Protein AF-B9TQL4-F1 (afdb_monomer_lite)

Foldseek 3Di:
DDKDWLVRQCVVVVHDSVVSVVVVVVCVVLQQKDFPAAPPADPPGRHTTMMDGDPDVVSVVVVVVVVPPDPPPPDDPPPPPCDVVNVVVVDPDDDDDADPVRPPDDDDDDPDDDWDDPVCCVVPNTDPVVVVPD

Sequence (134 aa):
MHEMLADEITWFLKFSPSGARKYIRDLREAGVIELARYVEGTATYLGKAVYQLTPDPERIAAFLAAIAQPKREGAPPRKERPGLREQAMAGSGRHFHILADDTHYAIRVNRGPVMRDPLVAALFGSAPSQQKAE

Structure (mmCIF, N/CA/C/O backbone):
data_AF-B9TQL4-F1
#
_entry.id   AF-B9TQL4-F1
#
loop_
_atom_site.group_PDB
_atom_site.id
_atom_site.type_symbol
_atom_site.label_atom_id
_atom_site.label_alt_id
_atom_site.label_comp_id
_atom_site.label_asym_id
_atom_site.label_entity_id
_atom_site.label_seq_id
_atom_site.pdbx_PDB_ins_code
_atom_site.Cartn_x
_atom_site.Cartn_y
_atom_site.Cartn_z
_atom_site.occupancy
_atom_site.B_iso_or_equiv
_atom_site.auth_seq_id
_atom_site.auth_comp_id
_atom_site.auth_asym_id
_atom_site.auth_atom_id
_atom_site.pdbx_PDB_model_num
ATOM 1 N N . MET A 1 1 ? -19.775 -2.002 7.266 1.00 65.19 1 MET A N 1
ATOM 2 C CA . MET A 1 1 ? -18.305 -2.156 7.206 1.00 65.19 1 MET A CA 1
ATOM 3 C C . MET A 1 1 ? -17.845 -1.481 5.924 1.00 65.19 1 MET A C 1
ATOM 5 O O . MET A 1 1 ? -18.524 -1.666 4.923 1.00 65.19 1 MET A O 1
ATOM 9 N N . HIS A 1 2 ? -16.830 -0.613 5.960 1.00 83.12 2 HIS A N 1
ATOM 10 C CA . HIS A 1 2 ? -16.395 0.127 4.767 1.00 83.12 2 HIS A CA 1
ATOM 11 C C . HIS A 1 2 ? -15.312 -0.678 4.043 1.00 83.12 2 HIS A C 1
ATOM 13 O O . HIS A 1 2 ? -14.334 -1.090 4.669 1.00 83.12 2 HIS A O 1
ATOM 19 N N . GLU A 1 3 ? -15.517 -0.923 2.755 1.00 93.25 3 GLU A N 1
ATOM 20 C CA . GLU A 1 3 ? -14.587 -1.641 1.886 1.00 93.25 3 GLU A CA 1
ATOM 21 C C . GLU A 1 3 ? -13.945 -0.655 0.914 1.00 93.25 3 GLU A C 1
ATOM 23 O O . GLU A 1 3 ? -14.601 0.288 0.477 1.00 93.25 3 GLU A O 1
ATOM 28 N N . MET A 1 4 ? -12.674 -0.868 0.577 1.00 94.75 4 MET A N 1
ATOM 29 C CA . MET A 1 4 ? -11.937 -0.010 -0.351 1.00 94.75 4 MET A CA 1
ATOM 30 C C . MET A 1 4 ? -11.020 -0.819 -1.264 1.00 94.75 4 MET A C 1
ATOM 32 O O . MET A 1 4 ? -10.344 -1.758 -0.833 1.00 94.75 4 MET A O 1
ATOM 36 N N . LEU A 1 5 ? -10.946 -0.418 -2.528 1.00 94.69 5 LEU A N 1
ATOM 37 C 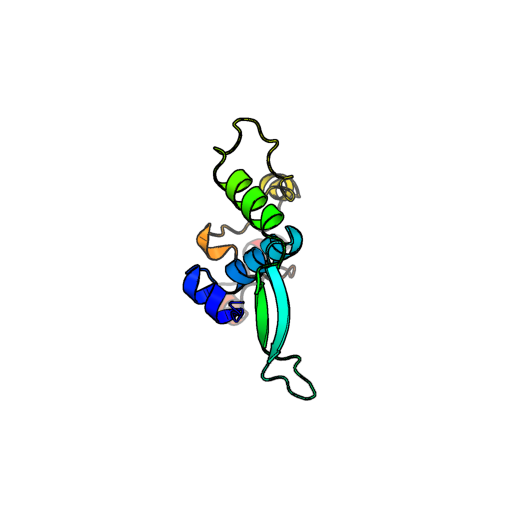CA . LEU A 1 5 ? -9.991 -0.940 -3.500 1.00 94.69 5 LEU A CA 1
ATOM 38 C C . LEU A 1 5 ? -8.566 -0.478 -3.176 1.00 94.69 5 LEU A C 1
ATOM 40 O O . LEU A 1 5 ? -8.340 0.612 -2.649 1.00 94.69 5 LEU A O 1
ATOM 44 N N . ALA A 1 6 ? -7.576 -1.274 -3.584 1.00 90.50 6 ALA A N 1
ATOM 45 C CA . ALA A 1 6 ? -6.167 -0.877 -3.505 1.00 90.50 6 ALA A CA 1
ATOM 46 C C . ALA A 1 6 ? -5.892 0.484 -4.186 1.00 90.50 6 ALA A C 1
ATOM 48 O O . ALA A 1 6 ? -5.104 1.288 -3.680 1.00 90.50 6 ALA A O 1
ATOM 49 N N . ASP A 1 7 ? -6.561 0.751 -5.309 1.00 89.94 7 ASP A N 1
ATOM 50 C CA . ASP A 1 7 ? -6.417 1.997 -6.068 1.00 89.94 7 ASP A CA 1
ATOM 51 C C . ASP A 1 7 ? -7.049 3.187 -5.333 1.00 89.94 7 ASP A C 1
ATOM 53 O O . ASP A 1 7 ? -6.467 4.269 -5.294 1.00 89.94 7 ASP A O 1
ATOM 57 N N . GLU A 1 8 ? -8.187 2.980 -4.666 1.00 92.62 8 GLU A N 1
ATOM 58 C CA . GLU A 1 8 ? -8.825 4.007 -3.835 1.00 92.62 8 GLU A CA 1
ATOM 59 C C . GLU A 1 8 ? -7.946 4.349 -2.633 1.00 92.62 8 GLU A C 1
ATOM 61 O O . GLU A 1 8 ? -7.695 5.521 -2.365 1.00 92.62 8 GLU A O 1
ATOM 66 N N . ILE A 1 9 ? -7.393 3.340 -1.952 1.00 90.75 9 ILE A N 1
ATOM 67 C CA . ILE A 1 9 ? -6.428 3.549 -0.862 1.00 90.75 9 ILE A CA 1
ATOM 68 C C . ILE A 1 9 ? -5.225 4.359 -1.365 1.00 90.75 9 ILE A C 1
ATOM 70 O O . ILE A 1 9 ? -4.780 5.291 -0.697 1.00 90.75 9 ILE A O 1
ATOM 74 N N . THR A 1 10 ? -4.719 4.043 -2.560 1.00 90.88 10 THR A N 1
ATOM 75 C CA . THR A 1 10 ? -3.618 4.787 -3.192 1.00 90.88 10 THR A CA 1
ATOM 76 C C . THR A 1 10 ? -3.990 6.255 -3.409 1.00 90.88 10 THR A C 1
ATOM 78 O O . THR A 1 10 ? -3.221 7.144 -3.037 1.00 90.88 10 THR A O 1
ATOM 81 N N . TRP A 1 11 ? -5.182 6.503 -3.959 1.00 90.94 11 TRP A N 1
ATOM 82 C CA . TRP A 1 11 ? -5.719 7.840 -4.199 1.00 90.94 11 TRP A CA 1
ATOM 83 C C . TRP A 1 11 ? -5.858 8.649 -2.903 1.00 90.94 11 TRP A C 1
ATOM 85 O O . TRP A 1 11 ? -5.362 9.774 -2.824 1.00 90.94 11 TRP A O 1
ATOM 95 N N . PHE A 1 12 ? -6.456 8.067 -1.859 1.00 89.38 12 PHE A N 1
ATOM 96 C CA . PHE A 1 12 ? -6.656 8.736 -0.569 1.00 89.38 12 PHE A CA 1
ATOM 97 C C . PHE A 1 12 ? -5.345 9.074 0.140 1.00 89.38 12 PHE A C 1
ATOM 99 O O . PHE A 1 12 ? -5.209 10.165 0.693 1.00 89.38 12 PHE A O 1
ATOM 106 N N . LEU A 1 13 ? -4.364 8.170 0.098 1.00 86.50 13 LEU A N 1
ATOM 107 C CA . LEU A 1 13 ? -3.054 8.400 0.709 1.00 86.50 13 LEU A CA 1
ATOM 108 C C . LEU A 1 13 ? -2.201 9.409 -0.070 1.00 86.50 13 LEU A C 1
ATOM 110 O O . LEU A 1 13 ? -1.188 9.865 0.456 1.00 86.50 13 LEU A O 1
ATOM 114 N N . LYS A 1 14 ? -2.581 9.748 -1.313 1.00 89.44 14 LYS A N 1
ATOM 115 C CA . LYS A 1 14 ? -1.763 10.540 -2.251 1.00 89.44 14 LYS A CA 1
ATOM 116 C C . LYS A 1 14 ? -0.360 9.949 -2.430 1.00 89.44 14 LYS A C 1
ATOM 118 O O . LYS A 1 14 ? 0.624 10.666 -2.597 1.00 89.44 14 LYS A O 1
ATOM 123 N N . PHE A 1 15 ? -0.265 8.624 -2.353 1.00 81.81 15 PHE A N 1
ATOM 124 C CA . PHE A 1 15 ? 0.983 7.887 -2.516 1.00 81.81 15 PHE A CA 1
ATOM 125 C C . PHE A 1 15 ? 1.141 7.416 -3.959 1.00 81.81 15 PHE A C 1
ATOM 127 O O . PHE A 1 15 ? 0.174 7.275 -4.704 1.00 81.81 15 PHE A O 1
ATOM 134 N N . SER A 1 16 ? 2.378 7.096 -4.343 1.00 85.75 16 SER A N 1
ATOM 135 C CA . SER A 1 16 ? 2.606 6.312 -5.556 1.00 85.75 16 SER A CA 1
ATOM 136 C C . SER A 1 16 ? 1.999 4.904 -5.405 1.00 85.75 16 SER A C 1
ATOM 138 O O . SER A 1 16 ? 1.927 4.387 -4.282 1.00 85.75 16 SER A O 1
ATOM 140 N N . PRO A 1 17 ? 1.646 4.210 -6.505 1.00 83.56 17 PRO A N 1
ATOM 141 C CA . PRO A 1 17 ? 1.106 2.847 -6.435 1.00 83.56 17 PRO A CA 1
ATOM 142 C C . PRO A 1 17 ? 2.017 1.862 -5.682 1.00 83.56 17 PRO A C 1
ATOM 144 O O . PRO A 1 17 ? 1.564 0.972 -4.963 1.00 83.56 17 PRO A O 1
ATOM 147 N N . SER A 1 18 ? 3.338 2.020 -5.801 1.00 82.38 18 SER A N 1
ATOM 148 C CA . SER A 1 18 ? 4.306 1.205 -5.056 1.00 82.38 18 SER A CA 1
ATOM 149 C C . SER A 1 18 ? 4.337 1.547 -3.563 1.00 82.38 18 SER A C 1
ATOM 151 O O . SER A 1 18 ? 4.403 0.632 -2.738 1.00 82.38 18 SER A O 1
ATOM 153 N N . GLY A 1 19 ? 4.246 2.833 -3.209 1.00 84.56 19 GLY A N 1
ATOM 154 C CA . GLY A 1 19 ? 4.144 3.284 -1.820 1.00 84.56 19 GLY A CA 1
ATOM 155 C C . GLY A 1 19 ? 2.876 2.768 -1.143 1.00 84.56 19 GLY A C 1
ATOM 156 O O . GLY A 1 19 ? 2.948 2.195 -0.056 1.00 84.56 19 GLY A O 1
ATOM 157 N N . ALA A 1 20 ? 1.735 2.868 -1.824 1.00 89.19 20 ALA A N 1
ATOM 158 C CA . ALA A 1 20 ? 0.464 2.356 -1.330 1.00 89.19 20 ALA A CA 1
ATOM 159 C C . ALA A 1 20 ? 0.487 0.833 -1.133 1.00 89.19 20 ALA A C 1
ATOM 161 O O . ALA A 1 20 ? 0.076 0.358 -0.081 1.00 89.19 20 ALA A O 1
ATOM 162 N N . ARG A 1 21 ? 1.064 0.053 -2.063 1.00 90.81 21 ARG A N 1
ATOM 163 C CA . ARG A 1 21 ? 1.235 -1.405 -1.878 1.00 90.81 21 ARG A CA 1
ATOM 164 C C . ARG A 1 21 ? 2.057 -1.753 -0.638 1.00 90.81 21 ARG A C 1
ATOM 166 O O . ARG A 1 21 ? 1.704 -2.682 0.087 1.00 90.81 21 ARG A O 1
ATOM 173 N N . LYS A 1 22 ? 3.149 -1.021 -0.388 1.00 90.19 22 LYS A N 1
ATOM 174 C CA . LYS A 1 22 ? 3.955 -1.195 0.829 1.00 90.19 22 LYS A CA 1
ATOM 175 C C . LYS A 1 22 ? 3.133 -0.869 2.074 1.00 90.19 22 LYS A C 1
ATOM 177 O O . LYS A 1 22 ? 3.161 -1.639 3.023 1.00 90.19 22 LYS A O 1
ATOM 182 N N . TYR A 1 23 ? 2.387 0.229 2.043 1.00 90.12 23 TYR A N 1
ATOM 183 C CA . TYR A 1 23 ? 1.564 0.657 3.166 1.00 90.12 23 TYR A CA 1
ATOM 184 C C . TYR A 1 23 ? 0.431 -0.331 3.472 1.00 90.12 23 TYR A C 1
ATOM 186 O O . TYR A 1 23 ? 0.258 -0.730 4.617 1.00 90.12 23 TYR A O 1
ATOM 194 N N . ILE A 1 24 ? -0.270 -0.816 2.444 1.00 92.94 24 ILE A N 1
ATOM 195 C CA . ILE A 1 24 ? -1.284 -1.871 2.554 1.00 92.94 24 ILE A CA 1
ATOM 196 C C . ILE A 1 24 ? -0.675 -3.134 3.170 1.00 92.94 24 ILE A C 1
ATOM 198 O O . ILE A 1 24 ? -1.274 -3.723 4.064 1.00 92.94 24 ILE A O 1
ATOM 202 N N . ARG A 1 25 ? 0.524 -3.552 2.738 1.00 92.44 25 ARG A N 1
ATOM 203 C CA . ARG A 1 25 ? 1.207 -4.701 3.348 1.00 92.44 25 ARG A CA 1
ATOM 204 C C . ARG A 1 25 ? 1.491 -4.462 4.831 1.00 92.44 25 ARG A C 1
ATOM 206 O O . ARG A 1 25 ? 1.157 -5.324 5.632 1.00 92.44 25 ARG A O 1
ATOM 213 N N . ASP A 1 26 ? 2.058 -3.313 5.188 1.00 90.69 26 ASP A N 1
ATOM 214 C CA . ASP A 1 26 ? 2.398 -2.990 6.577 1.00 90.69 26 ASP A CA 1
ATOM 215 C C . ASP A 1 26 ? 1.119 -2.940 7.463 1.00 90.69 26 ASP A C 1
ATOM 217 O O . ASP A 1 26 ? 1.118 -3.464 8.577 1.00 90.69 26 ASP A O 1
ATOM 221 N N . LEU A 1 27 ? -0.008 -2.414 6.955 1.00 92.12 27 LEU A N 1
ATOM 222 C CA . LEU A 1 27 ? -1.312 -2.440 7.645 1.00 92.12 27 LEU A CA 1
ATOM 223 C C . LEU A 1 27 ? -1.887 -3.858 7.802 1.00 92.12 27 LEU A C 1
ATOM 225 O O . LEU A 1 27 ? -2.498 -4.165 8.828 1.00 92.12 27 LEU A O 1
ATOM 229 N N . ARG A 1 28 ? -1.696 -4.727 6.801 1.00 93.81 28 ARG A N 1
ATOM 230 C CA . ARG A 1 28 ? -2.089 -6.143 6.878 1.00 93.81 28 ARG A CA 1
ATOM 231 C C . ARG A 1 28 ? -1.236 -6.920 7.870 1.00 93.81 28 ARG A C 1
ATOM 233 O O . ARG A 1 28 ? -1.774 -7.724 8.617 1.00 93.81 28 ARG A O 1
ATOM 240 N N . GLU A 1 29 ? 0.073 -6.677 7.896 1.00 90.50 29 GLU A N 1
ATOM 241 C CA . GLU A 1 29 ? 0.992 -7.284 8.869 1.00 90.50 29 GLU A CA 1
ATOM 242 C C . GLU A 1 29 ? 0.641 -6.868 10.306 1.00 90.50 29 GLU A C 1
ATOM 244 O O . GLU A 1 29 ? 0.706 -7.690 11.216 1.00 90.50 29 GLU A O 1
ATOM 249 N N . ALA A 1 30 ? 0.188 -5.626 10.509 1.00 89.44 30 ALA A N 1
ATOM 250 C CA . ALA A 1 30 ? -0.343 -5.162 11.792 1.00 89.44 30 ALA A CA 1
ATOM 251 C C . ALA A 1 30 ? -1.736 -5.746 12.137 1.00 89.44 30 ALA A C 1
ATOM 253 O O . ALA A 1 30 ? -2.205 -5.619 13.270 1.00 89.44 30 ALA A O 1
ATOM 254 N N . GLY A 1 31 ? -2.409 -6.391 11.178 1.00 92.62 31 GLY A N 1
ATOM 255 C CA . GLY A 1 31 ? -3.767 -6.920 11.327 1.00 92.62 31 GLY A CA 1
ATOM 256 C C . GLY A 1 31 ? -4.848 -5.841 11.414 1.00 92.62 31 GLY A C 1
ATOM 257 O O . GLY A 1 31 ? -5.927 -6.109 11.921 1.00 92.62 31 GLY A O 1
ATOM 258 N N . VAL A 1 32 ? -4.564 -4.613 10.969 1.00 93.94 32 VAL A N 1
ATOM 259 C CA . VAL A 1 32 ? -5.522 -3.490 11.003 1.00 93.94 32 VAL A CA 1
ATOM 260 C C . VAL A 1 32 ? -6.506 -3.581 9.840 1.00 93.94 32 VAL A C 1
ATOM 262 O O . VAL A 1 32 ? -7.664 -3.187 9.968 1.00 93.94 32 VAL A O 1
ATOM 265 N N . ILE A 1 33 ? -6.042 -4.112 8.706 1.00 94.75 33 ILE A N 1
ATOM 266 C CA . ILE A 1 33 ? -6.864 -4.369 7.525 1.00 94.75 33 ILE A CA 1
ATOM 267 C C . ILE A 1 33 ? -6.740 -5.823 7.083 1.00 94.75 33 ILE A C 1
ATOM 269 O O . ILE A 1 33 ? -5.694 -6.461 7.231 1.00 94.75 33 ILE A O 1
ATOM 273 N N . GLU A 1 34 ? -7.791 -6.312 6.446 1.00 95.00 34 GLU A N 1
ATOM 274 C CA . GLU A 1 34 ? -7.897 -7.664 5.917 1.00 95.00 34 GLU A CA 1
ATOM 275 C C . GLU A 1 34 ? -8.269 -7.618 4.433 1.00 95.00 34 GLU A C 1
ATOM 277 O O . GLU A 1 34 ? -8.890 -6.667 3.955 1.00 95.00 34 GLU A O 1
ATOM 282 N N . LEU A 1 35 ? -7.848 -8.640 3.683 1.00 95.00 35 LEU A N 1
ATOM 283 C CA . LEU A 1 35 ? -8.265 -8.803 2.291 1.00 95.00 35 LEU A CA 1
ATOM 284 C C . LEU A 1 35 ? -9.689 -9.364 2.297 1.00 95.00 35 LEU A C 1
ATOM 286 O O . LEU A 1 35 ? -9.878 -10.510 2.692 1.00 95.00 35 LEU A O 1
ATOM 290 N N . ALA A 1 36 ? -10.661 -8.566 1.861 1.00 94.12 36 ALA A N 1
ATOM 291 C CA . ALA A 1 36 ? -12.065 -8.959 1.839 1.00 94.12 36 ALA A CA 1
ATOM 292 C C . ALA A 1 36 ? -12.361 -9.884 0.652 1.00 94.12 36 ALA A C 1
ATOM 294 O O . ALA A 1 36 ? -12.923 -10.964 0.817 1.00 94.12 36 ALA A O 1
ATOM 295 N N . ARG A 1 37 ? -11.974 -9.464 -0.559 1.00 93.62 37 ARG A N 1
ATOM 296 C CA . ARG A 1 37 ? -12.163 -10.230 -1.801 1.00 93.62 37 ARG A CA 1
ATOM 297 C C . ARG A 1 37 ? -11.342 -9.656 -2.951 1.00 93.62 37 ARG A C 1
ATOM 299 O O . ARG A 1 37 ? -10.778 -8.568 -2.847 1.00 93.62 37 ARG A O 1
ATOM 306 N N . TYR A 1 38 ? -11.336 -10.375 -4.067 1.00 94.69 38 TYR A N 1
ATOM 307 C CA . TYR A 1 38 ? -10.965 -9.825 -5.366 1.00 94.69 38 TYR A CA 1
ATOM 308 C C . TYR A 1 38 ? -12.220 -9.544 -6.197 1.00 94.69 38 TYR A C 1
ATOM 310 O O . TYR A 1 38 ? -13.196 -10.289 -6.118 1.00 94.69 38 TYR A O 1
ATOM 318 N N . VAL A 1 39 ? -12.193 -8.473 -6.989 1.00 92.94 39 VAL A N 1
ATOM 319 C CA . VAL A 1 39 ? -13.258 -8.105 -7.938 1.00 92.94 39 VAL A CA 1
ATOM 320 C C . VAL A 1 39 ? -12.694 -7.964 -9.349 1.00 92.94 39 VAL A C 1
ATOM 322 O O . VAL A 1 39 ? -11.498 -7.745 -9.515 1.00 92.94 39 VAL A O 1
ATOM 325 N N . GLU A 1 40 ? -13.547 -8.082 -10.370 1.00 90.56 40 GLU A N 1
ATOM 326 C CA . GLU A 1 40 ? -13.158 -7.922 -11.787 1.00 90.56 40 GLU A CA 1
ATOM 327 C C . GLU A 1 40 ? -12.041 -8.888 -12.239 1.00 90.56 40 GLU A C 1
ATOM 329 O O . GLU A 1 40 ? -11.216 -8.572 -13.098 1.00 90.56 40 GLU A O 1
ATOM 334 N N . GLY A 1 41 ? -11.994 -10.079 -11.634 1.00 87.88 41 GLY A N 1
ATOM 335 C CA . GLY A 1 41 ? -11.098 -11.150 -12.057 1.00 87.88 41 GLY A CA 1
ATOM 336 C C . GLY A 1 41 ? -11.522 -11.764 -13.393 1.00 87.88 41 GLY A C 1
ATOM 337 O O . GLY A 1 41 ? -12.697 -11.775 -13.755 1.00 87.88 41 GLY A O 1
ATOM 338 N N . THR A 1 42 ? -10.553 -12.311 -14.118 1.00 87.44 42 THR A N 1
ATOM 339 C CA . THR A 1 42 ? -10.765 -13.154 -15.303 1.00 87.44 42 THR A CA 1
ATOM 340 C C . THR A 1 42 ? -10.118 -14.521 -15.076 1.00 87.44 42 THR A C 1
ATOM 342 O O . THR A 1 42 ? -9.438 -14.731 -14.075 1.00 87.44 42 THR A O 1
ATOM 345 N N . ALA A 1 43 ? -10.280 -15.462 -16.011 1.00 84.44 43 ALA A N 1
ATOM 346 C CA . ALA A 1 43 ? -9.711 -16.808 -15.881 1.00 84.44 43 ALA A CA 1
ATOM 347 C C . ALA A 1 43 ? -8.183 -16.826 -15.643 1.00 84.44 43 ALA A C 1
ATOM 349 O O . ALA A 1 43 ? -7.667 -17.761 -15.038 1.00 84.44 43 ALA A O 1
ATOM 350 N N . THR A 1 44 ? -7.458 -15.794 -16.091 1.00 88.19 44 THR A N 1
ATOM 351 C CA . THR A 1 44 ? -5.996 -15.675 -15.952 1.00 88.19 44 THR A CA 1
ATOM 352 C C . THR A 1 44 ? -5.552 -14.525 -15.044 1.00 88.19 44 THR A C 1
ATOM 354 O O . THR A 1 44 ? -4.355 -14.356 -14.817 1.00 88.19 44 THR A O 1
ATOM 357 N N . TYR A 1 45 ? -6.478 -13.711 -14.532 1.00 88.56 45 TYR A N 1
ATOM 358 C CA . TYR A 1 45 ? -6.180 -12.545 -13.698 1.00 88.56 45 TYR A CA 1
ATOM 359 C C . TYR A 1 45 ? -7.035 -12.570 -12.438 1.00 88.56 45 TYR A C 1
ATOM 361 O O . TYR A 1 45 ? -8.257 -12.540 -12.514 1.00 88.56 45 TYR A O 1
ATOM 369 N N . LEU A 1 46 ? -6.390 -12.565 -11.271 1.00 85.94 46 LEU A N 1
ATOM 370 C CA . LEU A 1 46 ? -7.073 -12.706 -9.984 1.00 85.94 46 LEU A CA 1
ATOM 371 C C . LEU A 1 46 ? -8.071 -11.569 -9.690 1.00 85.94 46 LEU A C 1
ATOM 373 O O . LEU A 1 46 ? -9.005 -11.774 -8.925 1.00 85.94 46 LEU A O 1
ATOM 377 N N . GLY A 1 47 ? -7.904 -10.400 -10.315 1.00 91.12 47 GLY A N 1
ATOM 378 C CA . GLY A 1 47 ? -8.753 -9.230 -10.105 1.00 91.12 47 GLY A CA 1
ATOM 379 C C . GLY A 1 47 ? -8.110 -8.168 -9.213 1.00 91.12 47 GLY A C 1
ATOM 380 O O . GLY A 1 47 ? -6.975 -8.300 -8.743 1.00 91.12 47 GLY A O 1
ATOM 381 N N . LYS A 1 48 ? -8.857 -7.092 -8.971 1.00 91.88 48 LYS A N 1
ATOM 382 C CA . LYS A 1 48 ? -8.478 -6.000 -8.073 1.00 91.88 48 LYS A CA 1
ATOM 3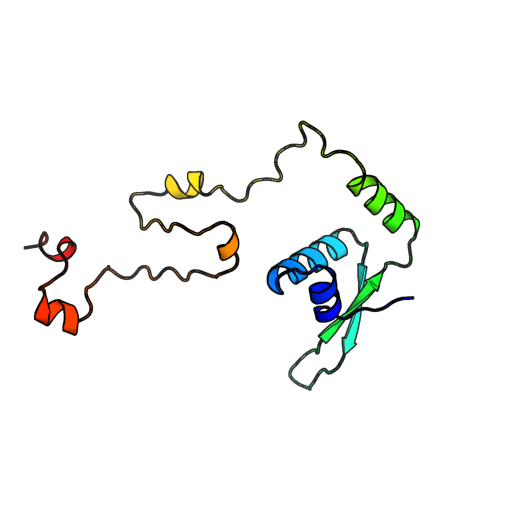83 C C . LYS A 1 48 ? -8.778 -6.386 -6.629 1.00 91.88 48 LYS A C 1
AT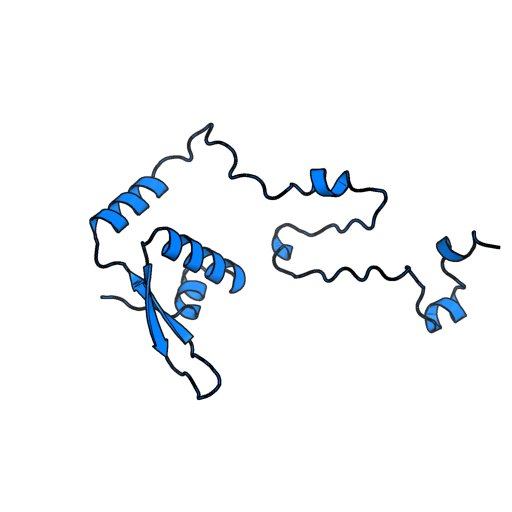OM 385 O O . LYS A 1 48 ? -9.871 -6.852 -6.319 1.00 91.88 48 LYS A O 1
ATOM 390 N N . ALA A 1 49 ? -7.804 -6.190 -5.746 1.00 93.69 49 ALA A N 1
ATOM 391 C CA . ALA A 1 49 ? -7.949 -6.490 -4.325 1.00 93.69 49 ALA A CA 1
ATOM 392 C C . ALA A 1 49 ? -8.804 -5.429 -3.614 1.00 93.69 49 ALA A C 1
ATOM 394 O O . ALA A 1 49 ? -8.537 -4.230 -3.745 1.00 93.69 49 ALA A O 1
ATOM 395 N N . VAL A 1 50 ? -9.775 -5.892 -2.829 1.00 95.50 50 VAL A N 1
ATOM 396 C CA . VAL A 1 50 ? -10.623 -5.086 -1.945 1.00 95.50 50 VAL A CA 1
ATOM 397 C C . VAL A 1 50 ? -10.245 -5.381 -0.500 1.00 95.50 50 VAL A C 1
ATOM 399 O O . VAL A 1 50 ? -10.170 -6.544 -0.096 1.00 95.50 50 VAL A O 1
ATOM 402 N N . TYR A 1 51 ? -10.021 -4.333 0.282 1.00 96.25 51 TYR A N 1
ATOM 403 C CA . TYR A 1 51 ? -9.648 -4.413 1.687 1.00 96.25 51 TYR A CA 1
ATOM 404 C C . TYR A 1 51 ? -10.740 -3.837 2.580 1.00 96.25 51 TYR A C 1
ATOM 406 O O . TYR A 1 51 ? -11.481 -2.942 2.179 1.00 96.25 51 TYR A O 1
ATOM 414 N N . GLN A 1 52 ? -10.795 -4.331 3.810 1.00 95.25 52 GLN A N 1
ATOM 415 C CA . GLN A 1 52 ? -11.659 -3.814 4.866 1.00 95.25 52 GLN A CA 1
ATOM 416 C C . GLN A 1 52 ? -10.877 -3.701 6.174 1.00 95.25 52 GLN A C 1
ATOM 418 O O . GLN A 1 52 ? -9.846 -4.353 6.341 1.00 95.25 52 GLN A O 1
ATOM 423 N N . LEU A 1 53 ? -11.367 -2.884 7.104 1.00 94.38 53 LEU A N 1
ATOM 424 C CA . LEU A 1 53 ? -10.835 -2.853 8.466 1.00 94.38 53 LEU A CA 1
ATOM 425 C C . LEU A 1 53 ? -11.119 -4.175 9.183 1.00 94.38 53 LEU A C 1
ATOM 427 O O . LEU A 1 53 ? -12.132 -4.823 8.920 1.00 94.38 53 LEU A O 1
ATOM 431 N N . THR A 1 54 ? -10.239 -4.549 10.107 1.00 92.62 54 THR A N 1
ATOM 432 C CA . THR A 1 54 ? -10.496 -5.670 11.014 1.00 92.62 54 THR A CA 1
ATOM 433 C C . THR A 1 54 ? -11.761 -5.405 11.850 1.00 92.62 54 THR A C 1
ATOM 435 O O . THR A 1 54 ? -12.027 -4.252 12.209 1.00 92.62 54 THR A O 1
ATOM 438 N N . PRO A 1 55 ? -12.574 -6.431 12.166 1.00 91.00 55 PRO A N 1
ATOM 439 C CA . PRO A 1 55 ? -13.729 -6.266 13.047 1.00 91.00 55 PRO A CA 1
ATOM 440 C C . PRO A 1 55 ? -13.341 -6.034 14.514 1.00 91.00 55 PRO A C 1
ATOM 442 O O . PRO A 1 55 ? -14.217 -5.692 15.300 1.00 91.00 55 PRO A O 1
ATOM 445 N N . ASP A 1 56 ? -12.071 -6.230 14.882 1.00 92.38 56 ASP A N 1
ATOM 446 C CA . ASP A 1 56 ? -11.536 -6.043 16.233 1.00 92.38 56 ASP A CA 1
ATOM 447 C C . ASP A 1 56 ? -11.261 -4.547 16.528 1.00 92.38 56 ASP A C 1
ATOM 449 O O . ASP A 1 56 ? -10.251 -3.994 16.068 1.00 92.38 56 ASP A O 1
ATOM 453 N N . PRO A 1 57 ? -12.129 -3.858 17.297 1.00 90.25 57 PRO A N 1
ATOM 454 C CA . PRO A 1 57 ? -11.962 -2.434 17.569 1.00 90.25 57 PRO A CA 1
ATOM 455 C C . PRO A 1 57 ? -10.773 -2.152 18.495 1.00 90.25 57 PRO A C 1
ATOM 457 O O . PRO A 1 57 ? -10.179 -1.074 18.405 1.00 90.25 57 PRO A O 1
ATOM 460 N N . GLU A 1 58 ? -10.392 -3.099 19.359 1.00 92.81 58 GLU A N 1
ATOM 461 C CA . GLU A 1 58 ? -9.267 -2.932 20.283 1.00 92.81 58 GLU A CA 1
ATOM 462 C C . GLU A 1 58 ? -7.950 -2.881 19.517 1.00 92.81 58 GLU A C 1
ATOM 464 O O . GLU A 1 58 ? -7.087 -2.051 19.806 1.00 92.81 58 GLU A O 1
ATOM 469 N N . ARG A 1 59 ? -7.820 -3.701 18.470 1.00 90.75 59 ARG A N 1
ATOM 470 C CA . ARG A 1 59 ? -6.655 -3.684 17.582 1.00 90.75 59 ARG A CA 1
ATOM 471 C C . ARG A 1 59 ? -6.506 -2.365 16.838 1.00 90.75 59 ARG A C 1
ATOM 473 O O . ARG A 1 59 ? -5.395 -1.839 16.748 1.00 90.75 59 ARG A O 1
ATOM 480 N N . ILE A 1 60 ? -7.610 -1.804 16.341 1.00 90.81 60 ILE A N 1
ATOM 481 C CA . ILE A 1 60 ? -7.601 -0.490 15.684 1.00 90.81 60 ILE A CA 1
ATOM 482 C C . ILE A 1 60 ? -7.196 0.592 16.691 1.00 90.81 60 ILE A C 1
ATOM 484 O O . ILE A 1 60 ? -6.308 1.397 16.404 1.00 90.81 60 ILE A O 1
ATOM 488 N N . ALA A 1 61 ? -7.792 0.589 17.886 1.00 90.81 61 ALA A N 1
ATOM 489 C CA . ALA A 1 61 ? -7.477 1.551 18.938 1.00 90.81 61 ALA A CA 1
ATOM 490 C C . ALA A 1 61 ? -6.008 1.466 19.384 1.00 90.81 61 ALA A C 1
ATOM 492 O O . ALA A 1 61 ? -5.331 2.492 19.470 1.00 90.81 61 ALA A O 1
ATOM 493 N N . ALA A 1 62 ? -5.483 0.257 19.599 1.00 90.81 62 ALA A N 1
ATOM 494 C CA . ALA A 1 62 ? -4.090 0.029 19.971 1.00 90.81 62 ALA A CA 1
ATOM 495 C C . ALA A 1 62 ? -3.120 0.509 18.883 1.00 90.81 62 ALA A C 1
ATOM 497 O O . ALA A 1 62 ? -2.103 1.135 19.186 1.00 90.81 62 ALA A O 1
ATOM 498 N N . PHE A 1 63 ? -3.445 0.265 17.611 1.00 89.94 63 PHE A N 1
ATOM 499 C CA . PHE A 1 63 ? -2.639 0.728 16.485 1.00 89.94 63 PHE A CA 1
ATOM 500 C C . PHE A 1 63 ? -2.615 2.259 16.381 1.00 89.94 63 PHE A C 1
ATOM 502 O O . PHE A 1 63 ? -1.543 2.851 16.247 1.00 89.94 63 PHE A O 1
ATOM 509 N N . LEU A 1 64 ? -3.771 2.916 16.509 1.00 90.12 64 LEU A N 1
ATOM 510 C CA . LEU A 1 64 ? -3.855 4.379 16.514 1.00 90.12 64 LEU A CA 1
ATOM 511 C C . LEU A 1 64 ? -3.103 4.984 17.706 1.00 90.12 64 LEU A C 1
ATOM 513 O O . LEU A 1 64 ? -2.358 5.949 17.533 1.00 90.12 64 LEU A O 1
ATOM 517 N N . ALA A 1 65 ? -3.229 4.387 18.894 1.00 90.62 65 ALA A N 1
ATOM 518 C CA . ALA A 1 65 ? -2.483 4.803 20.077 1.00 90.62 65 ALA A CA 1
ATOM 519 C C . ALA A 1 65 ? -0.965 4.650 19.887 1.00 90.62 65 ALA A C 1
ATOM 521 O O . ALA A 1 65 ? -0.203 5.511 20.321 1.00 90.62 65 ALA A O 1
ATOM 522 N N . ALA A 1 66 ? -0.512 3.591 19.209 1.00 87.19 66 ALA A N 1
ATOM 523 C CA . ALA A 1 66 ? 0.900 3.393 18.890 1.00 87.19 66 ALA A CA 1
ATOM 524 C C . ALA A 1 66 ? 1.438 4.442 17.902 1.00 87.19 66 ALA A C 1
ATOM 526 O O . ALA A 1 66 ? 2.587 4.858 18.034 1.00 87.19 66 ALA A O 1
ATOM 527 N N . ILE A 1 67 ? 0.624 4.898 16.942 1.00 84.62 67 ILE A N 1
ATOM 528 C CA . ILE A 1 67 ? 1.003 5.961 15.992 1.00 84.62 67 ILE A CA 1
ATOM 529 C C . ILE A 1 67 ? 1.023 7.339 16.663 1.00 84.62 67 ILE A C 1
ATOM 531 O O . ILE A 1 67 ? 1.874 8.163 16.336 1.00 84.62 67 ILE A O 1
ATOM 535 N N . ALA A 1 68 ? 0.090 7.599 17.581 1.00 84.12 68 ALA A N 1
ATOM 536 C CA . ALA A 1 68 ? -0.007 8.874 18.288 1.00 84.12 68 ALA A CA 1
ATOM 537 C C . ALA A 1 68 ? 1.140 9.095 19.286 1.00 84.12 68 ALA A C 1
ATOM 539 O O . ALA A 1 68 ? 1.414 10.234 19.669 1.00 84.12 68 ALA A O 1
ATOM 540 N N . GLN A 1 69 ? 1.817 8.025 19.715 1.00 76.69 69 GLN A N 1
ATOM 541 C CA . GLN A 1 69 ? 2.991 8.154 20.567 1.00 76.69 69 GLN A CA 1
ATOM 542 C C . GLN A 1 69 ? 4.106 8.894 19.815 1.00 76.69 69 GLN A C 1
ATOM 544 O O . GLN A 1 69 ? 4.431 8.527 18.681 1.00 76.69 69 GLN A O 1
ATOM 549 N N . PRO A 1 70 ? 4.739 9.909 20.435 1.00 69.81 70 PRO A N 1
ATOM 550 C CA . PRO A 1 70 ? 5.911 10.540 19.854 1.00 69.81 70 PRO A CA 1
ATOM 551 C C . PRO A 1 70 ? 6.951 9.455 19.585 1.00 69.81 70 PRO A C 1
ATOM 553 O O . PRO A 1 70 ? 7.192 8.581 20.424 1.00 69.81 70 PRO A O 1
ATOM 556 N N . LYS A 1 71 ? 7.522 9.485 18.378 1.00 62.56 71 LYS A N 1
ATOM 557 C CA . LYS A 1 71 ? 8.547 8.544 17.921 1.00 62.56 71 LYS A CA 1
ATOM 558 C C . LYS A 1 71 ? 9.596 8.445 19.029 1.00 62.56 71 LYS A C 1
ATOM 560 O O . LYS A 1 71 ? 10.271 9.435 19.285 1.00 62.56 71 LYS A O 1
ATOM 565 N N . ARG A 1 72 ? 9.671 7.302 19.727 1.00 56.56 72 ARG A N 1
ATOM 566 C CA . ARG A 1 72 ? 10.570 7.130 20.879 1.00 56.56 72 ARG A CA 1
ATOM 567 C C . ARG A 1 72 ? 11.973 7.579 20.477 1.00 56.56 72 ARG A C 1
ATOM 569 O O . ARG A 1 72 ? 12.594 6.936 19.626 1.00 56.56 72 ARG A O 1
ATOM 576 N N . GLU A 1 73 ? 12.456 8.666 21.073 1.00 47.47 73 GLU A N 1
ATOM 577 C CA . GLU A 1 73 ? 13.876 8.997 21.043 1.00 47.47 73 GLU A CA 1
ATOM 578 C C . GLU A 1 73 ? 14.625 7.783 21.605 1.00 47.47 73 GLU A C 1
ATOM 580 O O . GLU A 1 73 ? 14.366 7.340 22.722 1.00 47.47 73 GLU A O 1
ATOM 585 N N . GLY A 1 74 ? 15.464 7.157 20.777 1.00 55.16 74 GLY A N 1
ATOM 586 C CA . GLY A 1 74 ? 16.199 5.944 21.146 1.00 55.16 74 GLY A CA 1
ATOM 587 C C . GLY A 1 74 ? 15.554 4.609 20.754 1.00 55.16 74 GLY A C 1
ATOM 588 O O . GLY A 1 74 ? 16.098 3.566 21.115 1.00 55.16 74 GLY A O 1
ATOM 589 N N . ALA A 1 75 ? 14.449 4.582 19.992 1.00 51.19 75 ALA A N 1
ATOM 590 C CA . ALA A 1 75 ? 14.052 3.339 19.324 1.00 51.19 75 ALA A CA 1
ATOM 591 C C . ALA A 1 75 ? 15.218 2.860 18.438 1.00 51.19 75 ALA A C 1
ATOM 593 O O . ALA A 1 75 ? 15.735 3.668 17.658 1.00 51.19 75 ALA A O 1
ATOM 594 N N . PRO A 1 76 ? 15.646 1.583 18.537 1.00 49.72 76 PRO A N 1
ATOM 595 C CA . PRO A 1 76 ? 16.731 1.091 17.706 1.00 49.72 76 PRO A CA 1
ATOM 596 C C . PRO A 1 76 ? 16.349 1.348 16.246 1.00 49.72 76 PRO A C 1
ATOM 598 O O . PRO A 1 76 ? 15.200 1.065 15.873 1.00 49.72 76 PRO A O 1
ATOM 601 N N . PRO A 1 77 ? 17.251 1.925 15.431 1.00 53.03 77 PRO A N 1
ATOM 602 C CA . PRO A 1 77 ? 16.965 2.168 14.028 1.00 53.03 77 PRO A CA 1
ATOM 603 C C . PRO A 1 77 ? 16.435 0.865 13.437 1.00 53.03 77 PRO A C 1
ATOM 605 O O . PRO A 1 77 ? 17.046 -0.194 13.610 1.00 53.03 77 PRO A O 1
ATOM 608 N N . ARG A 1 78 ? 15.238 0.929 12.829 1.00 55.62 78 ARG A N 1
ATOM 609 C CA . ARG A 1 78 ? 14.626 -0.187 12.094 1.00 55.62 78 ARG A CA 1
ATOM 610 C C . ARG A 1 78 ? 15.752 -0.818 11.296 1.00 55.62 78 ARG A C 1
ATOM 612 O O . ARG A 1 78 ? 16.263 -0.087 10.455 1.00 55.62 78 ARG A O 1
ATOM 619 N N . LYS A 1 79 ? 16.142 -2.075 11.610 1.00 44.75 79 LYS A N 1
ATOM 620 C CA . LYS A 1 79 ? 17.327 -2.756 11.044 1.00 44.75 79 LYS A CA 1
ATOM 621 C C . LYS A 1 79 ? 17.534 -2.238 9.637 1.00 44.75 79 LYS A C 1
ATOM 623 O O . LYS A 1 79 ? 16.714 -2.542 8.762 1.00 44.75 79 LYS A O 1
ATOM 628 N N . GLU A 1 80 ? 18.525 -1.364 9.473 1.00 45.25 80 GLU A N 1
ATOM 629 C CA . GLU A 1 80 ? 18.787 -0.805 8.165 1.00 45.25 80 GLU A CA 1
ATOM 630 C C . GLU A 1 80 ? 19.045 -2.018 7.282 1.00 45.25 80 GLU A C 1
ATOM 632 O O . GLU A 1 80 ? 19.884 -2.870 7.585 1.00 45.25 80 GLU A O 1
ATOM 637 N N . ARG A 1 81 ? 18.243 -2.169 6.223 1.00 56.44 81 ARG A N 1
ATOM 638 C CA . ARG A 1 81 ? 18.707 -2.999 5.114 1.00 56.44 81 ARG A CA 1
ATOM 639 C C . ARG A 1 81 ? 20.086 -2.447 4.761 1.00 56.44 81 ARG A C 1
ATOM 641 O O . ARG A 1 81 ? 20.162 -1.218 4.708 1.00 56.44 81 ARG A O 1
ATOM 648 N N . PRO A 1 82 ? 21.102 -3.307 4.553 1.00 43.34 82 PRO A N 1
ATOM 649 C CA . PRO A 1 82 ? 22.501 -2.908 4.458 1.00 43.34 82 PRO A CA 1
ATOM 650 C C . PRO A 1 82 ? 22.630 -1.559 3.770 1.00 43.34 82 PRO A C 1
ATOM 652 O O . PRO A 1 82 ? 22.232 -1.417 2.604 1.00 43.34 82 PRO A O 1
ATOM 655 N N . GLY A 1 83 ? 23.034 -0.558 4.551 1.00 50.28 83 GLY A N 1
ATOM 656 C CA . GLY A 1 83 ? 22.996 0.831 4.126 1.00 50.28 83 GLY A CA 1
ATOM 657 C C . GLY A 1 83 ? 23.845 1.014 2.872 1.00 5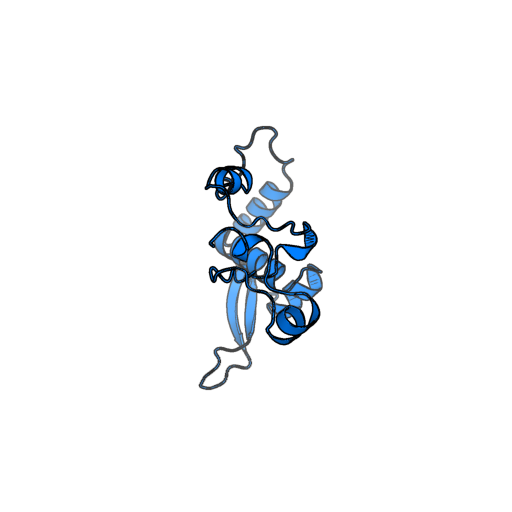0.28 83 GLY A C 1
ATOM 658 O O . GLY A 1 83 ? 24.807 0.282 2.635 1.00 50.28 83 GLY A O 1
ATOM 659 N N . LEU A 1 84 ? 23.528 2.022 2.061 1.00 50.91 84 LEU A N 1
ATOM 660 C CA . LEU A 1 84 ? 24.258 2.340 0.825 1.00 50.91 84 LEU A CA 1
ATOM 661 C C . LEU A 1 84 ? 25.784 2.464 1.047 1.00 50.91 84 LEU A C 1
ATOM 663 O O . LEU A 1 84 ? 26.565 2.190 0.142 1.00 50.91 84 LEU A O 1
ATOM 667 N N . ARG A 1 85 ? 26.219 2.817 2.268 1.00 47.16 85 ARG A N 1
ATOM 668 C CA . ARG A 1 85 ? 27.632 2.844 2.681 1.00 47.16 85 ARG A CA 1
ATOM 669 C C . ARG A 1 85 ? 28.274 1.461 2.834 1.00 47.16 85 ARG A C 1
ATOM 671 O O . ARG A 1 85 ? 29.425 1.309 2.442 1.00 47.16 85 ARG A O 1
ATOM 678 N N . GLU A 1 86 ? 27.555 0.459 3.335 1.00 51.00 86 GLU A N 1
ATOM 679 C CA . GLU A 1 86 ? 28.049 -0.928 3.375 1.00 51.00 86 GLU A CA 1
ATOM 680 C C . GLU A 1 86 ? 28.151 -1.516 1.959 1.00 51.00 86 GLU A C 1
ATOM 682 O O . GLU A 1 86 ? 29.061 -2.290 1.678 1.00 51.00 86 GLU A O 1
ATOM 687 N N . GLN A 1 87 ? 27.294 -1.073 1.030 1.00 5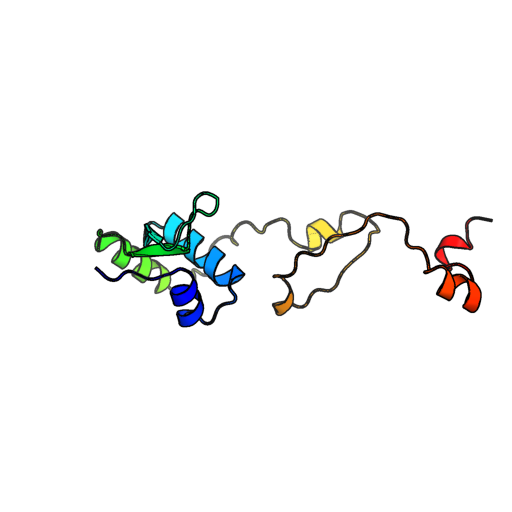2.47 87 GLN A N 1
ATOM 688 C CA . GLN A 1 87 ? 27.423 -1.398 -0.398 1.00 52.47 87 GLN A CA 1
ATOM 689 C C . GLN A 1 87 ? 28.556 -0.620 -1.087 1.00 52.47 87 GLN A C 1
ATOM 691 O O . GLN A 1 87 ? 29.182 -1.145 -2.001 1.00 52.47 87 GLN A O 1
ATOM 696 N N . ALA A 1 88 ? 28.861 0.604 -0.645 1.00 50.28 88 ALA A N 1
ATOM 697 C CA . ALA A 1 88 ? 29.972 1.397 -1.177 1.00 50.28 88 ALA A CA 1
ATOM 698 C C . ALA A 1 88 ? 31.353 0.845 -0.777 1.00 50.28 88 ALA A C 1
ATOM 700 O O . ALA A 1 88 ? 32.325 1.073 -1.490 1.00 50.28 88 ALA A O 1
ATOM 701 N N . MET A 1 89 ? 31.441 0.085 0.322 1.00 49.19 89 MET A N 1
ATOM 702 C CA . MET A 1 89 ? 32.656 -0.647 0.709 1.00 49.19 89 MET A CA 1
ATOM 703 C C . MET A 1 89 ? 32.871 -1.931 -0.118 1.00 49.19 89 MET A C 1
ATOM 705 O O . MET A 1 89 ? 33.946 -2.526 -0.055 1.00 49.19 89 MET A O 1
ATOM 709 N N . ALA A 1 90 ? 31.895 -2.346 -0.938 1.00 48.19 90 ALA A N 1
ATOM 710 C CA . ALA A 1 90 ? 32.012 -3.484 -1.849 1.00 48.19 90 ALA A CA 1
ATOM 711 C C . ALA A 1 90 ? 32.681 -3.091 -3.182 1.00 48.19 90 ALA A C 1
ATOM 713 O O . ALA A 1 90 ? 32.122 -3.262 -4.263 1.00 48.19 90 ALA A O 1
ATOM 714 N N . GLY A 1 91 ? 33.918 -2.601 -3.090 1.00 50.75 91 GLY A N 1
ATOM 715 C CA . GLY A 1 91 ? 34.852 -2.518 -4.212 1.00 50.75 91 GLY A CA 1
ATOM 716 C C . GLY A 1 91 ? 34.683 -1.324 -5.158 1.00 50.75 91 GLY A C 1
ATOM 717 O O . GLY A 1 91 ? 33.647 -0.672 -5.229 1.00 50.75 91 GLY A O 1
ATOM 718 N N . SER A 1 92 ? 35.758 -1.061 -5.906 1.00 53.59 92 SER A N 1
ATOM 719 C CA . SER A 1 92 ? 35.845 -0.087 -7.003 1.00 53.59 92 SER A CA 1
ATOM 720 C C . SER A 1 92 ? 34.838 -0.434 -8.112 1.00 53.59 92 SER A C 1
ATOM 722 O O . SER A 1 92 ? 35.147 -1.158 -9.059 1.00 53.59 92 SER A O 1
ATOM 724 N N . GLY A 1 93 ? 33.588 -0.006 -7.938 1.00 62.78 93 GLY A N 1
ATOM 725 C CA . GLY A 1 93 ? 32.446 -0.374 -8.768 1.00 62.78 93 GLY A CA 1
ATOM 726 C C . GLY A 1 93 ? 31.680 0.834 -9.308 1.00 62.78 93 GLY A C 1
ATOM 727 O O . GLY A 1 93 ? 31.965 1.987 -9.002 1.00 62.78 93 GLY A O 1
ATOM 728 N N . ARG A 1 94 ? 30.684 0.566 -10.158 1.00 64.00 94 ARG A N 1
ATOM 729 C CA . ARG A 1 94 ? 29.801 1.587 -10.744 1.00 64.00 94 ARG A CA 1
ATOM 730 C C . ARG A 1 94 ? 28.875 2.158 -9.665 1.00 64.00 94 ARG A C 1
ATOM 732 O O . ARG A 1 94 ? 28.031 1.429 -9.149 1.00 64.00 94 ARG A O 1
ATOM 739 N N . HIS A 1 95 ? 29.013 3.447 -9.363 1.00 67.38 95 HIS A N 1
ATOM 740 C CA . HIS A 1 95 ? 28.140 4.164 -8.432 1.00 67.38 95 HIS A CA 1
ATOM 741 C C . HIS A 1 95 ? 27.030 4.907 -9.182 1.00 67.38 95 HIS A C 1
ATOM 743 O O . HIS A 1 95 ? 27.276 5.525 -10.216 1.00 67.38 95 HIS A O 1
ATOM 749 N N . PHE A 1 96 ? 25.813 4.864 -8.640 1.00 69.00 96 PHE A N 1
ATOM 750 C CA . PHE A 1 96 ? 24.662 5.603 -9.153 1.00 69.00 96 PHE A CA 1
ATOM 751 C C . PHE A 1 96 ? 24.186 6.577 -8.079 1.00 69.00 96 PHE A C 1
ATOM 753 O O . PHE A 1 96 ? 23.967 6.179 -6.934 1.00 69.00 96 PHE A O 1
ATOM 760 N N . HIS A 1 97 ? 24.005 7.841 -8.450 1.00 70.38 97 HIS A N 1
ATOM 761 C CA . HIS A 1 97 ? 23.301 8.808 -7.618 1.00 70.38 97 HIS A CA 1
ATOM 762 C C . HIS A 1 97 ? 21.816 8.753 -7.977 1.00 70.38 97 HIS A C 1
ATOM 764 O O . HIS A 1 97 ? 21.452 8.994 -9.124 1.00 70.38 97 HIS A O 1
ATOM 770 N N . ILE A 1 98 ? 20.975 8.401 -7.006 1.00 74.12 98 ILE A N 1
ATOM 771 C CA . ILE A 1 98 ? 19.517 8.341 -7.151 1.00 74.12 98 ILE A CA 1
ATOM 772 C C . ILE A 1 98 ? 18.941 9.365 -6.177 1.00 74.12 98 ILE A C 1
ATOM 774 O O . ILE A 1 98 ? 19.291 9.344 -4.994 1.00 74.12 98 ILE A O 1
ATOM 778 N N . LEU A 1 99 ? 18.094 10.271 -6.666 1.00 77.12 99 LEU A N 1
ATOM 779 C CA . LEU A 1 99 ? 17.391 11.221 -5.807 1.00 77.12 99 LEU A CA 1
ATOM 780 C C . LEU A 1 99 ? 16.414 10.474 -4.892 1.00 77.12 99 LEU A C 1
ATOM 782 O O . LEU A 1 99 ? 15.926 9.398 -5.236 1.00 77.12 99 LEU A O 1
ATOM 786 N N . ALA A 1 100 ? 16.124 11.039 -3.716 1.00 69.88 100 ALA A N 1
ATOM 787 C CA . ALA A 1 100 ? 15.248 10.399 -2.729 1.00 69.88 100 ALA A CA 1
ATOM 788 C C . ALA A 1 100 ? 13.883 10.004 -3.331 1.00 69.88 100 ALA A C 1
ATOM 790 O O . ALA A 1 100 ? 13.358 8.922 -3.048 1.00 69.88 100 ALA A O 1
ATOM 791 N N . ASP A 1 101 ? 13.377 10.840 -4.235 1.00 76.62 101 ASP A N 1
ATOM 792 C CA . ASP A 1 101 ? 12.083 10.680 -4.896 1.00 76.62 101 ASP A CA 1
ATOM 793 C C . ASP A 1 101 ? 12.091 9.526 -5.927 1.00 76.62 101 ASP A C 1
ATOM 795 O O . ASP A 1 101 ? 11.083 8.838 -6.122 1.00 76.62 101 ASP A O 1
ATOM 799 N N . ASP A 1 102 ? 13.262 9.216 -6.494 1.00 74.56 102 ASP A N 1
ATOM 800 C CA . ASP A 1 102 ? 13.464 8.239 -7.574 1.00 74.56 102 ASP A CA 1
ATOM 801 C C . ASP A 1 102 ? 13.809 6.823 -7.082 1.00 74.56 102 ASP A C 1
ATOM 803 O O . ASP A 1 102 ? 14.014 5.898 -7.871 1.00 74.56 102 ASP A O 1
ATOM 807 N N . THR A 1 103 ? 13.810 6.599 -5.766 1.00 70.31 103 THR A N 1
ATOM 808 C CA . THR A 1 103 ? 14.110 5.289 -5.149 1.00 70.31 103 THR A CA 1
ATOM 809 C C . THR A 1 103 ? 13.133 4.163 -5.532 1.00 70.31 103 THR A C 1
ATOM 811 O O . THR A 1 103 ? 13.383 2.990 -5.250 1.00 70.31 103 THR A O 1
ATOM 814 N N . HIS A 1 104 ? 12.026 4.500 -6.195 1.00 72.56 104 HIS A N 1
ATOM 815 C CA . HIS A 1 104 ? 10.983 3.580 -6.647 1.00 72.56 104 HIS A CA 1
ATOM 816 C C . HIS A 1 104 ? 11.278 2.922 -8.007 1.00 72.56 104 HIS A C 1
ATOM 818 O O . HIS A 1 104 ? 10.592 1.962 -8.371 1.00 72.56 104 HIS A O 1
ATOM 824 N N . TYR A 1 105 ? 12.272 3.411 -8.755 1.00 68.69 105 TYR A N 1
ATOM 825 C CA . TYR A 1 105 ? 12.678 2.823 -10.030 1.00 68.69 105 TYR A CA 1
ATOM 826 C C . TYR A 1 105 ? 13.614 1.629 -9.816 1.00 68.69 105 TYR A C 1
ATOM 828 O O . TYR A 1 105 ? 14.628 1.709 -9.123 1.00 68.69 105 TYR A O 1
ATOM 836 N N . ALA A 1 106 ? 13.298 0.500 -10.452 1.00 69.25 106 ALA A N 1
ATOM 837 C CA . ALA A 1 106 ? 14.184 -0.656 -10.466 1.00 69.25 106 ALA A CA 1
ATOM 838 C C . ALA A 1 106 ? 15.320 -0.426 -11.474 1.00 69.25 106 ALA A C 1
ATOM 840 O O . ALA A 1 106 ? 15.140 -0.618 -12.678 1.00 69.25 106 ALA A O 1
ATOM 841 N N . ILE A 1 107 ? 16.502 -0.043 -10.990 1.00 68.56 107 ILE A N 1
ATOM 842 C CA . ILE A 1 107 ? 17.694 0.051 -11.838 1.00 68.56 107 ILE A CA 1
ATOM 843 C C . ILE A 1 107 ? 18.226 -1.359 -12.095 1.00 68.56 107 ILE A C 1
ATOM 845 O O . ILE A 1 107 ? 18.764 -2.022 -11.207 1.00 68.56 107 ILE A O 1
ATOM 849 N N . ARG A 1 108 ? 18.091 -1.829 -13.338 1.00 69.38 108 ARG A N 1
ATOM 850 C CA . ARG A 1 108 ? 18.762 -3.051 -13.791 1.00 69.38 108 ARG A CA 1
ATOM 851 C C . ARG A 1 108 ? 20.204 -2.712 -14.138 1.00 69.38 108 ARG A C 1
ATOM 853 O O . ARG A 1 108 ? 20.478 -2.092 -15.161 1.00 69.38 108 ARG A O 1
ATOM 860 N N . VAL A 1 109 ? 21.131 -3.124 -13.281 1.00 68.06 109 VAL A N 1
ATOM 861 C CA . VAL A 1 109 ? 22.559 -2.905 -13.516 1.00 68.06 109 VAL A CA 1
ATOM 862 C C . VAL A 1 109 ? 23.052 -3.912 -14.553 1.00 68.06 109 VAL A C 1
ATOM 864 O O . VAL A 1 109 ? 23.221 -5.094 -14.251 1.00 68.06 109 VAL A O 1
ATOM 867 N N . ASN A 1 110 ? 23.303 -3.450 -15.778 1.00 65.62 110 ASN A N 1
ATOM 868 C CA . ASN A 1 110 ? 24.036 -4.244 -16.757 1.00 65.62 110 ASN A CA 1
ATOM 869 C C . ASN A 1 110 ? 25.502 -4.333 -16.307 1.00 65.62 110 ASN A C 1
ATOM 871 O O . ASN A 1 110 ? 26.196 -3.321 -16.230 1.00 65.62 110 ASN A O 1
ATOM 875 N N . ARG A 1 111 ? 25.964 -5.545 -15.978 1.00 69.25 111 ARG A N 1
ATOM 876 C CA . ARG A 1 111 ? 27.352 -5.805 -15.560 1.00 69.25 111 ARG A CA 1
ATOM 877 C C . ARG A 1 111 ? 28.314 -5.982 -16.734 1.00 69.25 111 ARG A C 1
ATOM 879 O O . ARG A 1 111 ? 29.505 -6.158 -16.499 1.00 69.25 111 ARG A O 1
ATOM 886 N N . GLY A 1 112 ? 27.829 -5.887 -17.970 1.00 69.81 112 GLY A N 1
ATOM 887 C CA . GLY A 1 112 ? 28.664 -5.894 -19.163 1.00 69.81 112 GLY A CA 1
ATOM 888 C C . GLY A 1 112 ? 29.738 -4.800 -19.120 1.00 69.81 112 GLY A C 1
ATOM 889 O O . GLY A 1 112 ? 29.576 -3.802 -18.397 1.00 69.81 112 GLY A O 1
ATOM 890 N N . PRO A 1 113 ? 30.853 -4.995 -19.841 1.00 70.94 113 PRO A N 1
ATOM 891 C CA . PRO A 1 113 ? 31.907 -3.996 -19.941 1.00 70.94 113 PRO A CA 1
ATOM 892 C C . PRO A 1 113 ? 31.338 -2.690 -20.502 1.00 70.94 113 PRO A C 1
ATOM 894 O O . PRO A 1 113 ? 30.457 -2.698 -21.360 1.00 70.94 113 PRO A O 1
ATOM 897 N N . VAL A 1 114 ? 31.823 -1.555 -19.996 1.00 71.31 114 VAL A N 1
ATOM 898 C CA . VAL A 1 114 ? 31.437 -0.246 -20.533 1.00 71.31 114 VAL A CA 1
ATOM 899 C C . VAL A 1 114 ? 32.086 -0.108 -21.907 1.00 71.31 114 VAL A C 1
ATOM 901 O O . VAL A 1 114 ? 33.309 -0.029 -22.008 1.00 71.31 114 VAL A O 1
ATOM 904 N N . MET A 1 115 ? 31.267 -0.099 -22.953 1.00 73.38 115 MET A N 1
ATOM 905 C CA . MET A 1 115 ? 31.696 0.094 -24.335 1.00 73.38 115 MET A CA 1
ATOM 906 C C . MET A 1 115 ? 30.989 1.320 -24.906 1.00 73.38 115 MET A C 1
ATOM 908 O O . MET A 1 115 ? 29.834 1.583 -24.567 1.00 73.38 115 MET A O 1
ATOM 912 N N . ARG A 1 116 ? 31.682 2.082 -25.757 1.00 81.06 116 ARG A N 1
ATOM 913 C CA . ARG A 1 116 ? 31.020 3.111 -26.567 1.00 81.06 116 ARG A CA 1
ATOM 914 C C . ARG A 1 116 ? 30.125 2.428 -27.598 1.00 81.06 116 ARG A C 1
ATOM 916 O O . ARG A 1 116 ? 30.467 1.358 -28.097 1.00 81.06 116 ARG A O 1
ATOM 923 N N . ASP A 1 117 ? 28.998 3.060 -27.905 1.00 83.69 117 ASP A N 1
ATOM 924 C CA . ASP A 1 117 ? 28.163 2.668 -29.039 1.00 83.69 117 ASP A CA 1
ATOM 925 C C . ASP A 1 117 ? 28.998 2.664 -30.340 1.00 83.69 117 ASP A C 1
ATOM 927 O O . ASP A 1 117 ? 29.863 3.536 -30.483 1.00 83.69 117 ASP A O 1
ATOM 931 N N . PRO A 1 118 ? 28.783 1.726 -31.284 1.00 86.19 118 PRO A N 1
ATOM 932 C CA . PRO A 1 118 ? 29.593 1.622 -32.499 1.00 86.19 118 PRO A CA 1
ATOM 933 C C . PRO A 1 118 ? 29.649 2.903 -33.340 1.00 86.19 118 PRO A C 1
ATOM 935 O O . PRO A 1 118 ? 30.708 3.232 -33.872 1.00 86.19 118 PRO A O 1
ATOM 938 N N . LEU A 1 119 ? 28.549 3.656 -33.433 1.00 83.62 119 LEU A N 1
ATOM 939 C CA . LEU A 1 119 ? 28.506 4.906 -34.193 1.00 83.62 119 LEU A CA 1
ATOM 940 C C . LEU A 1 119 ? 29.331 5.989 -33.489 1.00 83.62 119 LEU A C 1
ATOM 942 O O . LEU A 1 119 ? 30.117 6.696 -34.116 1.00 83.62 119 LEU A O 1
ATOM 946 N N . VAL A 1 120 ? 29.222 6.066 -32.162 1.00 86.00 120 VAL A N 1
ATOM 947 C CA . VAL A 1 120 ? 30.033 6.976 -31.339 1.00 86.00 120 VAL A CA 1
ATOM 948 C C . VAL A 1 120 ? 31.514 6.592 -31.395 1.00 86.00 120 VAL A C 1
ATOM 950 O O . VAL A 1 120 ? 32.370 7.469 -31.466 1.00 86.00 120 VAL A O 1
ATOM 953 N N . ALA A 1 121 ? 31.837 5.299 -31.400 1.00 87.25 121 ALA A N 1
ATOM 954 C CA . ALA A 1 121 ? 33.210 4.820 -31.513 1.00 87.25 121 ALA A CA 1
ATOM 955 C C . ALA A 1 121 ? 33.830 5.154 -32.878 1.00 87.25 121 ALA A C 1
ATOM 957 O O . ALA A 1 121 ? 34.996 5.534 -32.936 1.00 87.25 121 ALA A O 1
ATOM 958 N N . ALA A 1 122 ? 33.055 5.079 -33.963 1.00 86.50 122 ALA A N 1
ATOM 959 C CA . ALA A 1 122 ? 33.519 5.463 -35.295 1.00 86.50 122 ALA A CA 1
ATOM 960 C C . ALA A 1 122 ? 33.826 6.969 -35.407 1.00 86.50 122 ALA A C 1
ATOM 962 O O . ALA A 1 122 ? 34.775 7.354 -36.084 1.00 86.50 122 ALA A O 1
ATOM 963 N N . LEU A 1 123 ? 33.048 7.817 -34.725 1.00 89.31 123 LEU A N 1
ATOM 964 C CA . LEU A 1 123 ? 33.215 9.276 -34.746 1.00 89.31 123 LEU A CA 1
ATOM 965 C C . LEU A 1 123 ? 34.258 9.796 -33.743 1.00 89.31 123 LEU A C 1
ATOM 967 O O . LEU A 1 123 ? 34.928 10.787 -34.020 1.00 89.31 123 LEU A O 1
ATOM 971 N N . PHE A 1 124 ? 34.396 9.153 -32.579 1.00 86.06 124 PHE A N 1
ATOM 972 C CA . PHE A 1 124 ? 35.177 9.672 -31.444 1.00 86.06 124 PHE A CA 1
ATOM 973 C C . PHE A 1 124 ? 36.235 8.694 -30.901 1.00 86.06 124 PHE A C 1
ATOM 975 O O . PHE A 1 124 ? 36.857 8.970 -29.870 1.00 86.06 124 PHE A O 1
ATOM 982 N N . GLY A 1 125 ? 36.430 7.545 -31.554 1.00 82.19 125 GLY A N 1
ATOM 983 C CA . GLY A 1 125 ? 37.349 6.481 -31.142 1.00 82.19 125 GLY A CA 1
ATOM 984 C C . GLY A 1 125 ? 36.827 5.604 -29.995 1.00 82.19 125 GLY A C 1
ATOM 985 O O . GLY A 1 125 ? 35.766 5.851 -29.410 1.00 82.19 125 GLY A O 1
ATOM 986 N N . SER A 1 126 ? 37.592 4.568 -29.644 1.00 78.56 126 SER A N 1
ATOM 987 C CA . SER A 1 126 ? 37.308 3.659 -28.522 1.00 78.56 126 SER A CA 1
ATOM 988 C C . SER A 1 126 ? 37.246 4.394 -27.176 1.00 78.56 126 SER A C 1
ATOM 990 O O . SER A 1 126 ? 37.802 5.481 -27.013 1.00 78.56 126 SER A O 1
ATOM 992 N N . ALA A 1 127 ? 36.561 3.818 -26.183 1.00 73.75 127 ALA A N 1
ATOM 993 C CA . ALA A 1 127 ? 36.522 4.420 -24.849 1.00 73.75 127 ALA A CA 1
ATOM 994 C C . ALA A 1 127 ? 37.936 4.451 -24.224 1.00 73.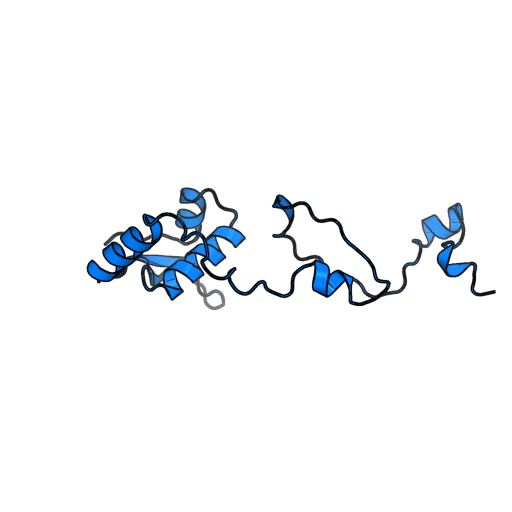75 127 ALA A C 1
ATOM 996 O O . ALA A 1 127 ? 38.700 3.509 -24.421 1.00 73.75 127 ALA A O 1
ATOM 997 N N . PRO A 1 128 ? 38.295 5.465 -23.415 1.00 67.44 128 PRO A N 1
ATOM 998 C CA . PRO A 1 128 ? 39.626 5.557 -22.801 1.00 67.44 128 PRO A CA 1
ATOM 999 C C . PRO A 1 128 ? 39.945 4.376 -21.867 1.00 67.44 128 PRO A C 1
ATOM 1001 O O . PRO A 1 128 ? 41.101 3.990 -21.722 1.00 67.44 128 PRO A O 1
ATOM 1004 N N . SER A 1 129 ? 38.924 3.733 -21.288 1.00 63.97 129 SER A N 1
ATOM 1005 C CA . SER A 1 129 ? 39.063 2.478 -20.533 1.00 63.97 129 SER A CA 1
ATOM 1006 C C . SER A 1 129 ? 39.466 1.274 -21.396 1.00 63.97 129 SER A C 1
ATOM 1008 O O . SER A 1 129 ? 39.894 0.265 -20.849 1.00 63.97 129 SER A O 1
ATOM 1010 N N . GLN A 1 130 ? 39.335 1.373 -22.720 1.00 58.56 130 GLN A N 1
ATOM 1011 C CA . GLN A 1 130 ? 39.726 0.353 -23.697 1.00 58.56 130 GLN A CA 1
ATOM 1012 C C . GLN A 1 130 ? 41.068 0.667 -24.381 1.00 58.56 130 GLN A C 1
ATOM 1014 O O . GLN A 1 130 ? 41.608 -0.204 -25.045 1.00 58.56 130 GLN A O 1
ATOM 1019 N N . GLN A 1 131 ? 41.625 1.874 -24.211 1.00 57.50 131 GLN A N 1
ATOM 1020 C CA . GLN A 1 131 ? 42.903 2.284 -24.821 1.00 57.50 131 GLN A CA 1
ATOM 1021 C C . GLN A 1 131 ? 44.143 1.853 -24.019 1.00 57.50 131 GLN A C 1
ATOM 1023 O O . GLN A 1 131 ? 45.251 1.926 -24.525 1.00 57.50 131 GLN A O 1
ATOM 1028 N N . LYS A 1 132 ? 43.980 1.418 -22.762 1.00 52.09 132 LYS A N 1
ATOM 1029 C CA . LYS A 1 132 ? 45.089 1.011 -21.873 1.00 52.09 132 LYS A CA 1
ATOM 1030 C C . LYS A 1 132 ? 45.498 -0.466 -21.991 1.00 52.09 132 LYS A C 1
ATOM 1032 O O . LYS A 1 132 ? 46.274 -0.932 -21.164 1.00 52.09 132 LYS A O 1
ATOM 1037 N N . ALA A 1 133 ? 44.922 -1.201 -22.939 1.00 50.38 133 ALA A N 1
ATOM 1038 C CA . ALA A 1 133 ? 45.108 -2.645 -23.089 1.00 50.38 133 ALA A CA 1
ATOM 1039 C C . ALA A 1 133 ? 45.955 -3.035 -24.317 1.00 50.38 133 ALA A C 1
ATOM 1041 O O . ALA A 1 133 ? 45.950 -4.206 -24.688 1.00 50.38 133 ALA A O 1
ATOM 1042 N N . GLU A 1 134 ? 46.662 -2.076 -24.919 1.00 41.53 134 GLU A N 1
ATOM 1043 C CA . GLU A 1 134 ? 47.630 -2.295 -26.004 1.00 41.53 134 GLU A CA 1
ATOM 1044 C C . GLU A 1 134 ? 49.049 -1.945 -25.546 1.00 41.53 134 GLU A C 1
ATOM 1046 O O . GLU A 1 134 ? 49.201 -0.911 -24.850 1.00 41.53 134 GLU A O 1
#

Organism: Ricinus communis (NCBI:txid3988)

Secondary structure (DSSP, 8-state):
--EEEHHHHHHHHT--HHHHHHHHHHHHHTTSEEEEEEES-BTTB--EEEEEE-S-HHHHHHHHHHHHS---TTPPP---SS-HHHHHTS-S-------GGGTTS------S-----HHHHHHH-S-GGGGGG-

Radius of gyration: 23.8 Å; chains: 1; bounding box: 66×28×56 Å

pLDDT: mean 77.68, std 15.92, range [41.53, 96.25]